Protein AF-A0A183AXL5-F1 (afdb_monomer)

Mean predicted aligned error: 9.98 Å

Nearest PDB structures (foldseek):
  7g80-assembly1_B  TM=8.213E-01  e=3.472E-02  Homo sapiens
  4d0n-assembly1_B  TM=7.896E-01  e=5.463E-02  Homo sapiens
  7g8n-assembly1_B  TM=7.984E-01  e=7.028E-02  Homo sapiens

Structure (mmCIF, N/CA/C/O backbone):
data_AF-A0A183AXL5-F1
#
_entry.id   AF-A0A183AXL5-F1
#
loop_
_atom_site.group_PDB
_atom_site.id
_atom_site.type_symbol
_atom_site.label_atom_id
_atom_site.label_alt_id
_atom_site.label_comp_id
_atom_site.label_asym_id
_atom_site.label_entity_id
_atom_site.label_seq_id
_atom_site.pdbx_PDB_ins_code
_atom_site.Cartn_x
_atom_site.Cartn_y
_atom_site.Cartn_z
_atom_site.occupancy
_atom_site.B_iso_or_equiv
_atom_site.auth_seq_id
_atom_site.auth_comp_id
_atom_site.auth_asym_id
_atom_site.auth_atom_id
_atom_site.pdbx_PDB_model_num
ATOM 1 N N . MET A 1 1 ? 23.962 -14.834 64.815 1.00 41.72 1 MET A N 1
ATOM 2 C CA . MET A 1 1 ? 23.232 -13.550 64.960 1.00 41.72 1 MET A CA 1
ATOM 3 C C . MET A 1 1 ? 23.912 -12.564 64.023 1.00 41.72 1 MET A C 1
ATOM 5 O O . MET A 1 1 ? 24.617 -11.670 64.463 1.00 41.72 1 MET A O 1
ATOM 9 N N . ASP A 1 2 ? 24.037 -12.897 62.744 1.00 37.34 2 ASP A N 1
ATOM 10 C CA . ASP A 1 2 ? 23.008 -13.038 61.691 1.00 37.34 2 ASP A CA 1
ATOM 11 C C . ASP A 1 2 ? 22.477 -11.671 61.275 1.00 37.34 2 ASP A C 1
ATOM 13 O O . ASP A 1 2 ? 21.511 -11.148 61.822 1.00 37.34 2 ASP A O 1
ATOM 17 N N . SER A 1 3 ? 23.198 -11.098 60.313 1.00 38.19 3 SER A N 1
ATOM 18 C CA . SER A 1 3 ? 22.721 -10.037 59.430 1.00 38.19 3 SER A CA 1
ATOM 19 C C . SER A 1 3 ? 21.856 -10.679 58.340 1.00 38.19 3 SER A C 1
ATOM 21 O O . SER A 1 3 ? 22.237 -11.745 57.855 1.00 38.19 3 SER A O 1
ATOM 23 N N . PRO A 1 4 ? 20.722 -10.088 57.931 1.00 45.66 4 PRO A N 1
ATOM 24 C CA . PRO A 1 4 ? 19.926 -10.666 56.862 1.00 45.66 4 PRO A CA 1
ATOM 25 C C . PRO A 1 4 ? 20.553 -10.341 55.502 1.00 45.66 4 PRO A C 1
ATOM 27 O O . PRO A 1 4 ? 20.795 -9.181 55.166 1.00 45.66 4 PRO A O 1
ATOM 30 N N . GLU A 1 5 ? 20.802 -11.392 54.723 1.00 36.12 5 GLU A N 1
ATOM 31 C CA . GLU A 1 5 ? 21.092 -11.328 53.294 1.00 36.12 5 GLU A CA 1
ATOM 32 C C . GLU A 1 5 ? 19.872 -10.778 52.545 1.00 36.12 5 GLU A C 1
ATOM 34 O O . GLU A 1 5 ? 18.794 -11.375 52.554 1.00 36.12 5 GLU A O 1
ATOM 39 N N . ILE A 1 6 ? 20.041 -9.648 51.858 1.00 40.84 6 ILE A N 1
ATOM 40 C CA . ILE A 1 6 ? 19.090 -9.189 50.843 1.00 40.84 6 ILE A CA 1
ATOM 41 C C . ILE A 1 6 ? 19.424 -9.963 49.567 1.00 40.84 6 ILE A C 1
ATOM 43 O O . ILE A 1 6 ? 20.273 -9.559 48.773 1.00 40.84 6 ILE A O 1
ATOM 47 N N . THR A 1 7 ? 18.797 -11.125 49.406 1.00 36.38 7 THR A N 1
ATOM 48 C CA . THR A 1 7 ? 18.831 -11.884 48.157 1.00 36.38 7 THR A CA 1
ATOM 49 C C . THR A 1 7 ? 17.873 -11.242 47.161 1.00 36.38 7 THR A C 1
ATOM 51 O O . THR A 1 7 ? 16.701 -11.002 47.446 1.00 36.38 7 THR A O 1
ATOM 54 N N . GLY A 1 8 ? 18.422 -10.899 45.997 1.00 36.50 8 GLY A N 1
ATOM 55 C CA . GLY A 1 8 ? 17.718 -10.213 44.928 1.00 36.50 8 GLY A CA 1
ATOM 56 C C . GLY A 1 8 ? 16.500 -10.992 44.448 1.00 36.50 8 GLY A C 1
ATOM 57 O O . GLY A 1 8 ? 16.609 -12.099 43.927 1.00 36.50 8 GLY A O 1
ATOM 58 N N . THR A 1 9 ? 15.335 -10.365 44.548 1.00 36.78 9 THR A N 1
ATOM 59 C CA . THR A 1 9 ? 14.216 -10.671 43.666 1.00 36.78 9 THR A CA 1
ATOM 60 C C . THR A 1 9 ? 14.576 -10.131 42.292 1.00 36.78 9 THR A C 1
ATOM 62 O O . THR A 1 9 ? 14.496 -8.928 42.044 1.00 36.78 9 THR A O 1
ATOM 65 N N . GLY A 1 10 ? 15.036 -11.029 41.421 1.00 31.66 10 GLY A N 1
ATOM 66 C CA . GLY A 1 10 ? 15.121 -10.768 39.995 1.00 31.66 10 GLY A CA 1
ATOM 67 C C . GLY A 1 10 ? 13.759 -10.292 39.516 1.00 31.66 10 GLY A C 1
ATOM 68 O O . GLY A 1 10 ? 12.796 -11.058 39.500 1.00 31.66 10 GLY A O 1
ATOM 69 N N . ASN A 1 11 ? 13.679 -9.011 39.161 1.00 32.03 11 ASN A N 1
ATOM 70 C CA . ASN A 1 11 ? 12.615 -8.535 38.305 1.00 32.03 11 ASN A CA 1
ATOM 71 C C . ASN A 1 11 ? 12.714 -9.360 37.025 1.00 32.03 11 ASN A C 1
ATOM 73 O O . ASN A 1 11 ? 13.669 -9.231 36.259 1.00 32.03 11 ASN A O 1
ATOM 77 N N . ASN A 1 12 ? 11.733 -10.236 36.826 1.00 40.03 12 ASN A N 1
ATOM 78 C CA . ASN A 1 12 ? 11.367 -10.706 35.505 1.00 40.03 12 ASN A CA 1
ATOM 79 C C . ASN A 1 12 ? 10.920 -9.476 34.705 1.00 40.03 12 ASN A C 1
ATOM 81 O O . ASN A 1 12 ? 9.727 -9.231 34.546 1.00 40.03 12 ASN A O 1
ATOM 85 N N . ASP A 1 13 ? 11.882 -8.720 34.178 1.00 37.28 13 ASP A N 1
ATOM 86 C CA . ASP A 1 13 ? 11.702 -7.979 32.937 1.00 37.28 13 ASP A CA 1
ATOM 87 C C . ASP A 1 13 ? 11.574 -9.030 31.830 1.00 37.28 13 ASP A C 1
ATOM 89 O O . ASP A 1 13 ? 12.481 -9.283 31.034 1.00 37.28 13 ASP A O 1
ATOM 93 N N . GLN A 1 14 ? 10.423 -9.704 31.805 1.00 38.00 14 GLN A N 1
ATOM 94 C CA . GLN A 1 14 ? 9.933 -10.317 30.586 1.00 38.00 14 GLN A CA 1
ATOM 95 C C . GLN A 1 14 ? 9.681 -9.164 29.623 1.00 38.00 14 GLN A C 1
ATOM 97 O O . GLN A 1 14 ? 8.618 -8.552 29.617 1.00 38.00 14 GLN A O 1
ATOM 102 N N . SER A 1 15 ? 10.718 -8.834 28.857 1.00 39.09 15 SER A N 1
ATOM 103 C CA . SER A 1 15 ? 10.644 -7.997 27.671 1.00 39.09 15 SER A CA 1
ATOM 104 C C . SER A 1 15 ? 9.410 -8.413 26.863 1.00 39.09 15 SER A C 1
ATOM 106 O O . SER A 1 15 ? 9.406 -9.512 26.304 1.00 39.09 15 SER A O 1
ATOM 108 N N . PRO A 1 16 ? 8.368 -7.571 26.743 1.00 45.50 16 PRO A N 1
ATOM 109 C CA . PRO A 1 16 ? 7.209 -7.859 25.906 1.00 45.50 16 PRO A CA 1
ATOM 110 C C . PRO A 1 16 ? 7.542 -7.604 24.426 1.00 45.50 16 PRO A C 1
ATOM 112 O O . PRO A 1 16 ? 6.686 -7.219 23.633 1.00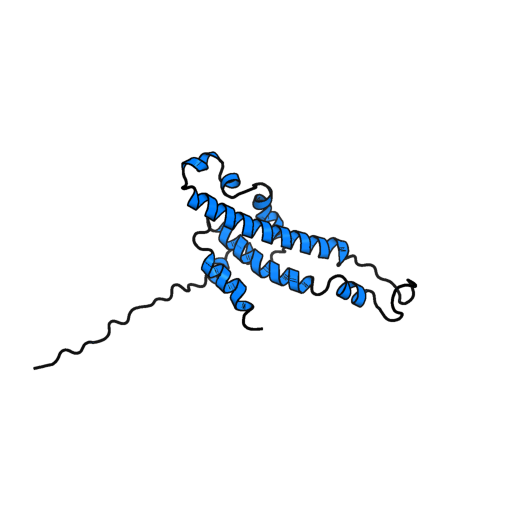 45.50 16 PRO A O 1
ATOM 115 N N . SER A 1 17 ? 8.802 -7.818 24.032 1.00 48.47 17 SER A N 1
ATOM 116 C CA . SER A 1 17 ? 9.247 -7.892 22.645 1.00 48.47 17 SER A CA 1
ATOM 117 C C . SER A 1 17 ? 8.945 -9.281 22.067 1.00 48.47 17 SER A C 1
ATOM 119 O O . SER A 1 17 ? 9.760 -9.854 21.340 1.00 48.47 17 SER A O 1
ATOM 121 N N . ASP A 1 18 ? 7.763 -9.823 22.359 1.00 54.91 18 ASP A N 1
ATOM 122 C CA . ASP A 1 18 ? 7.180 -10.855 21.514 1.00 54.91 18 ASP A CA 1
ATOM 123 C C . ASP A 1 18 ? 7.148 -10.293 20.102 1.00 54.91 18 ASP A C 1
ATOM 125 O O . ASP A 1 18 ? 6.507 -9.269 19.840 1.00 54.91 18 ASP A O 1
ATOM 129 N N . ASP A 1 19 ? 7.893 -10.925 19.206 1.00 75.56 19 ASP A N 1
ATOM 130 C CA . ASP A 1 19 ? 8.100 -10.436 17.861 1.00 75.56 19 ASP A CA 1
ATOM 131 C C . ASP A 1 19 ? 6.745 -10.281 17.150 1.00 75.56 19 ASP A C 1
ATOM 133 O O . ASP A 1 19 ? 6.128 -11.258 16.728 1.00 75.56 19 ASP A O 1
ATOM 137 N N . VAL A 1 20 ? 6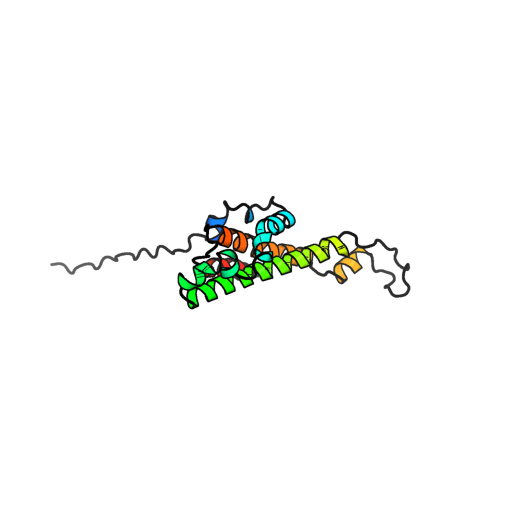.245 -9.038 17.076 1.00 81.56 20 VAL A N 1
ATOM 138 C CA . VAL A 1 20 ? 4.958 -8.706 16.443 1.00 81.56 20 VAL A CA 1
ATOM 139 C C . VAL A 1 20 ? 4.922 -9.238 15.015 1.00 81.56 20 VAL A C 1
ATOM 141 O O . VAL A 1 20 ? 3.896 -9.758 14.596 1.00 81.56 20 VAL A O 1
ATOM 144 N N . ILE A 1 21 ? 6.048 -9.204 14.299 1.00 80.50 21 ILE A N 1
ATOM 145 C CA . ILE A 1 21 ? 6.141 -9.729 12.936 1.00 80.50 21 ILE A CA 1
ATOM 146 C C . ILE A 1 21 ? 6.043 -11.257 12.935 1.00 80.50 21 ILE A C 1
ATOM 148 O O . ILE A 1 21 ? 5.345 -11.816 12.094 1.00 80.50 21 ILE A O 1
ATOM 152 N N . SER A 1 22 ? 6.652 -11.944 13.904 1.00 83.62 22 SER A N 1
ATOM 153 C CA . SER A 1 22 ? 6.523 -13.405 14.035 1.00 83.62 22 SER A CA 1
ATOM 154 C C . SER A 1 22 ? 5.086 -13.846 14.297 1.00 83.62 22 SER A C 1
ATOM 156 O O . SER A 1 22 ? 4.654 -14.866 13.767 1.00 83.62 22 SER A O 1
ATOM 158 N N . ARG A 1 23 ? 4.310 -13.059 15.050 1.00 85.75 23 ARG A N 1
ATOM 159 C CA . ARG A 1 23 ? 2.874 -13.317 15.265 1.00 85.75 23 ARG A CA 1
ATOM 160 C C . ARG A 1 23 ? 2.044 -13.144 13.992 1.00 85.75 23 ARG A C 1
ATOM 162 O O . ARG A 1 23 ? 1.003 -13.775 13.852 1.00 85.75 23 ARG A O 1
ATOM 169 N N . LEU A 1 24 ? 2.513 -12.320 13.057 1.00 87.88 24 LEU A N 1
ATOM 170 C CA . LEU A 1 24 ? 1.850 -12.065 11.779 1.00 87.88 24 LEU A CA 1
ATOM 171 C C . LEU A 1 24 ? 2.174 -13.116 10.710 1.00 87.88 24 LEU A C 1
ATOM 173 O O . LEU A 1 24 ? 1.471 -13.164 9.708 1.00 87.88 24 LEU A O 1
ATOM 177 N N . GLN A 1 25 ? 3.178 -13.980 10.912 1.00 86.19 25 GLN A N 1
ATOM 178 C CA . GLN A 1 25 ? 3.644 -14.968 9.919 1.00 86.19 25 GLN A CA 1
ATOM 179 C C . GLN A 1 25 ? 2.545 -15.915 9.407 1.00 86.19 25 GLN A C 1
ATOM 181 O O . GLN A 1 25 ? 2.661 -16.446 8.310 1.00 86.19 25 GLN A O 1
ATOM 186 N N . GLN A 1 26 ? 1.480 -16.129 10.184 1.00 86.50 26 GLN A N 1
ATOM 187 C CA . GLN A 1 26 ? 0.346 -16.970 9.782 1.00 86.50 26 GLN A CA 1
ATOM 188 C C . GLN A 1 26 ? -0.657 -16.247 8.866 1.00 86.50 26 GLN A C 1
ATOM 190 O O . GLN A 1 26 ? -1.515 -16.892 8.266 1.00 86.50 26 GLN A O 1
ATOM 195 N N . SER A 1 27 ? -0.575 -14.918 8.756 1.00 91.19 27 SER A N 1
ATOM 196 C CA . SER A 1 27 ? -1.432 -14.133 7.869 1.00 91.19 27 SER A CA 1
ATOM 197 C C . SER A 1 27 ? -1.064 -14.384 6.412 1.00 91.19 27 SER A C 1
ATOM 199 O O . SER A 1 27 ? 0.113 -14.388 6.048 1.00 91.19 27 SER A O 1
ATOM 201 N N . THR A 1 28 ? -2.069 -14.487 5.539 1.00 91.19 28 THR A N 1
ATOM 202 C CA . THR A 1 28 ? -1.815 -14.603 4.098 1.00 91.19 28 THR A CA 1
ATOM 203 C C . THR A 1 28 ? -1.095 -13.377 3.524 1.00 91.19 28 THR A C 1
ATOM 205 O O . THR A 1 28 ? -0.392 -13.508 2.528 1.00 91.19 28 THR A O 1
ATOM 208 N N . TYR A 1 29 ? -1.201 -12.198 4.153 1.00 92.44 29 TYR A N 1
ATOM 209 C CA . TYR A 1 29 ? -0.436 -11.020 3.726 1.00 92.44 29 TYR A CA 1
ATOM 210 C C . TYR A 1 29 ? 1.074 -11.182 3.934 1.00 92.44 29 TYR A C 1
ATOM 212 O O . TYR A 1 29 ? 1.857 -10.542 3.234 1.00 92.44 29 TYR A O 1
ATOM 220 N N . MET A 1 30 ? 1.501 -12.050 4.851 1.00 92.75 30 MET A N 1
ATOM 221 C CA . MET A 1 30 ? 2.917 -12.303 5.121 1.00 92.75 30 MET A CA 1
ATOM 222 C C . MET A 1 30 ? 3.514 -13.415 4.249 1.00 92.75 30 MET A C 1
ATOM 224 O O . MET A 1 30 ? 4.731 -13.581 4.260 1.00 92.75 30 MET A O 1
ATOM 228 N N . ASP A 1 31 ? 2.706 -14.143 3.469 1.00 91.50 31 ASP A N 1
ATOM 229 C CA . ASP A 1 31 ? 3.201 -15.202 2.582 1.00 91.50 31 ASP A CA 1
ATOM 230 C C . ASP A 1 31 ? 3.894 -14.599 1.342 1.00 91.50 31 ASP A C 1
ATOM 232 O O . ASP A 1 31 ? 3.221 -13.978 0.507 1.00 91.50 31 ASP A O 1
ATOM 236 N N . PRO A 1 32 ? 5.220 -14.777 1.176 1.00 88.25 32 PRO A N 1
ATOM 237 C CA . PRO A 1 32 ? 5.963 -14.214 0.050 1.00 88.25 32 PRO A CA 1
ATOM 238 C C . PRO A 1 32 ? 5.564 -14.820 -1.302 1.00 88.25 32 PRO A C 1
ATOM 240 O O . PRO A 1 32 ? 5.863 -14.235 -2.339 1.00 88.25 32 PRO A O 1
ATOM 243 N N . ASN A 1 33 ? 4.882 -15.969 -1.317 1.00 91.50 33 ASN A N 1
ATOM 244 C CA . ASN A 1 33 ? 4.406 -16.597 -2.549 1.00 91.50 33 ASN A CA 1
ATOM 245 C C . ASN A 1 33 ? 3.114 -15.964 -3.071 1.00 91.50 33 ASN A C 1
ATOM 247 O O . ASN A 1 33 ? 2.734 -16.211 -4.216 1.00 91.50 33 ASN A O 1
ATOM 251 N N . VAL A 1 34 ? 2.426 -15.161 -2.254 1.00 92.12 34 VAL A N 1
ATOM 252 C CA . VAL A 1 34 ? 1.225 -14.445 -2.682 1.00 92.12 34 VAL A CA 1
ATOM 253 C C . VAL A 1 34 ? 1.649 -13.203 -3.466 1.00 92.12 34 VAL A C 1
ATOM 255 O O . VAL A 1 34 ? 2.303 -12.327 -2.892 1.00 92.12 34 VAL A O 1
ATOM 258 N N . PRO A 1 35 ? 1.274 -13.088 -4.755 1.00 91.69 35 PRO A N 1
ATOM 259 C CA . PRO A 1 35 ? 1.629 -11.935 -5.571 1.00 91.69 35 PRO A CA 1
ATOM 260 C C . PRO A 1 35 ? 1.031 -10.640 -5.025 1.00 91.69 35 PRO A C 1
ATOM 262 O O . PRO A 1 35 ? -0.119 -10.617 -4.581 1.00 91.69 35 PRO A O 1
ATOM 265 N N . LEU A 1 36 ? 1.770 -9.539 -5.157 1.00 91.44 36 LEU A N 1
ATOM 266 C CA . LEU A 1 36 ? 1.363 -8.226 -4.656 1.00 91.44 36 LEU A CA 1
ATOM 267 C C . LEU A 1 36 ? -0.003 -7.772 -5.192 1.00 91.44 36 LEU A C 1
ATOM 269 O O . LEU A 1 36 ? -0.839 -7.306 -4.424 1.00 91.44 36 LEU A O 1
ATOM 273 N N . ALA A 1 37 ? -0.291 -8.021 -6.473 1.00 90.81 37 ALA A N 1
ATOM 274 C CA . ALA A 1 37 ? -1.600 -7.742 -7.068 1.00 90.81 37 ALA A CA 1
ATOM 275 C C . ALA A 1 37 ? -2.760 -8.467 -6.352 1.00 90.81 37 ALA A C 1
ATOM 277 O O . ALA A 1 37 ? -3.842 -7.905 -6.187 1.00 90.81 37 ALA A O 1
ATOM 278 N N . GLN A 1 38 ? -2.542 -9.698 -5.871 1.00 93.62 38 GLN A N 1
ATOM 279 C CA . GLN A 1 38 ? -3.557 -10.423 -5.100 1.00 93.62 38 GLN A CA 1
ATOM 280 C C . GLN A 1 38 ? -3.742 -9.827 -3.699 1.00 93.62 38 GLN A C 1
ATOM 282 O O . GLN A 1 38 ? -4.859 -9.823 -3.184 1.00 93.62 38 GLN A O 1
ATOM 287 N N . LEU A 1 39 ? -2.679 -9.298 -3.083 1.00 92.69 39 LEU A N 1
ATOM 288 C CA . LEU A 1 39 ? -2.770 -8.597 -1.796 1.00 92.69 39 LEU A CA 1
ATOM 289 C C . LEU A 1 39 ? -3.552 -7.289 -1.918 1.00 92.69 39 LEU A C 1
ATOM 291 O O . LEU A 1 39 ? -4.383 -6.982 -1.060 1.00 92.69 39 LEU A O 1
ATOM 295 N N . LEU A 1 40 ? -3.321 -6.540 -2.998 1.00 94.19 40 LEU A N 1
ATOM 296 C CA . LEU A 1 40 ? -4.069 -5.320 -3.290 1.00 94.19 40 LEU A CA 1
ATOM 297 C C . LEU A 1 40 ? -5.558 -5.622 -3.475 1.00 94.19 40 LEU A C 1
ATOM 299 O O . LEU A 1 40 ? -6.375 -4.989 -2.811 1.00 94.19 40 LEU A O 1
ATOM 303 N N . ALA A 1 41 ? -5.897 -6.652 -4.256 1.00 93.94 41 ALA A N 1
ATOM 304 C CA . ALA A 1 41 ? -7.284 -7.074 -4.461 1.00 93.94 41 ALA A CA 1
ATOM 305 C C . ALA A 1 41 ? -7.985 -7.483 -3.149 1.00 93.94 41 ALA A C 1
ATOM 307 O O . ALA A 1 41 ? -9.140 -7.138 -2.904 1.00 93.94 41 ALA A O 1
ATOM 308 N N . ARG A 1 42 ? -7.288 -8.196 -2.254 1.00 93.56 42 ARG A N 1
ATOM 309 C CA . ARG A 1 42 ? -7.833 -8.577 -0.935 1.00 93.56 42 ARG A CA 1
ATOM 310 C C . ARG A 1 42 ? -8.101 -7.376 -0.031 1.00 93.56 42 ARG A C 1
ATOM 312 O O . ARG A 1 42 ? -9.022 -7.407 0.780 1.00 93.56 42 ARG A O 1
ATOM 319 N N . SER A 1 43 ? -7.332 -6.309 -0.207 1.00 94.19 43 SER A N 1
ATOM 320 C CA . SER A 1 43 ? -7.438 -5.076 0.569 1.00 94.19 43 SER A CA 1
ATOM 321 C C . SER A 1 43 ? -8.294 -3.991 -0.103 1.00 94.19 43 SER A C 1
ATOM 323 O O . SER A 1 4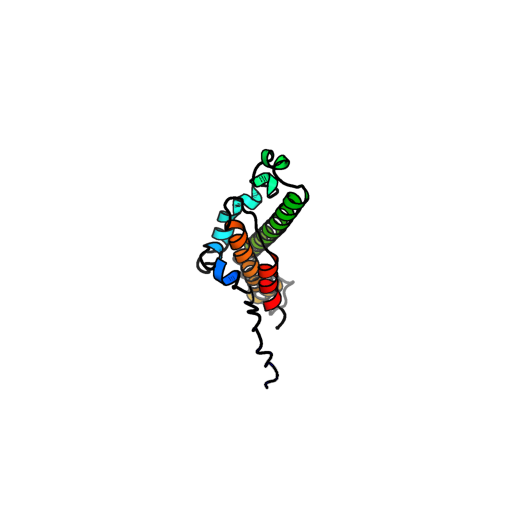3 ? -8.311 -2.851 0.356 1.00 94.19 43 SER A O 1
ATOM 325 N N . ASP A 1 44 ? -9.068 -4.327 -1.145 1.00 93.50 44 ASP A N 1
ATOM 326 C CA . ASP A 1 44 ? -9.963 -3.402 -1.868 1.00 93.50 44 ASP A CA 1
ATOM 327 C C . ASP A 1 44 ? -11.003 -2.714 -0.978 1.00 93.50 44 ASP A C 1
ATOM 329 O O . ASP A 1 44 ? -11.514 -1.644 -1.315 1.00 93.50 44 ASP A O 1
ATOM 333 N N . TYR A 1 45 ? -11.343 -3.303 0.170 1.00 92.00 45 TYR A N 1
ATOM 334 C CA . TYR A 1 45 ? -12.238 -2.657 1.126 1.00 92.00 45 TYR A CA 1
ATOM 335 C C . TYR A 1 45 ? -11.673 -1.303 1.598 1.00 92.00 45 TYR A C 1
ATOM 337 O O . TYR A 1 45 ? -12.444 -0.367 1.781 1.00 92.00 45 TYR A O 1
ATOM 345 N N . LEU A 1 46 ? -10.348 -1.138 1.686 1.00 93.50 46 LEU A N 1
ATOM 346 C CA . LEU A 1 46 ? -9.723 0.145 2.031 1.00 93.50 46 LEU A CA 1
ATOM 347 C C . LEU A 1 46 ? -10.047 1.245 1.010 1.00 93.50 46 LEU A C 1
ATOM 349 O O . LEU A 1 46 ? -10.131 2.408 1.382 1.00 93.50 46 LEU A O 1
ATOM 353 N N . GLN A 1 47 ? -10.261 0.895 -0.263 1.00 90.50 47 GLN A N 1
ATOM 354 C CA . GLN A 1 47 ? -10.679 1.848 -1.300 1.00 90.50 47 GLN A CA 1
ATOM 355 C C . GLN A 1 47 ? -12.186 2.114 -1.288 1.00 90.50 47 GLN A C 1
ATOM 357 O O . GLN A 1 47 ? -12.628 3.196 -1.670 1.00 90.50 47 GLN A O 1
ATOM 362 N N . LYS A 1 48 ? -12.989 1.134 -0.864 1.00 92.00 48 LYS A N 1
ATOM 363 C CA . LYS A 1 48 ? -14.454 1.256 -0.815 1.00 92.00 48 LYS A CA 1
ATOM 364 C C . LYS A 1 48 ? -14.928 2.153 0.322 1.00 92.00 48 LYS A C 1
ATOM 366 O O . LYS A 1 48 ? -15.982 2.774 0.196 1.00 92.00 48 LYS A O 1
ATOM 371 N N . TYR A 1 49 ? -14.171 2.214 1.415 1.00 92.25 49 TYR A N 1
ATOM 372 C CA . TYR A 1 49 ? -14.546 2.969 2.603 1.00 92.25 49 TYR A CA 1
ATOM 373 C C . TYR A 1 49 ? -13.528 4.078 2.887 1.00 92.25 49 TYR A C 1
ATOM 375 O O . TYR A 1 49 ? -12.345 3.792 3.060 1.00 92.25 49 TYR A O 1
ATOM 383 N N . PRO A 1 50 ? -13.972 5.344 2.986 1.00 88.62 50 PRO A N 1
ATOM 384 C CA . PRO A 1 50 ? -13.069 6.488 3.115 1.00 88.62 50 PRO A CA 1
ATOM 385 C C . PRO A 1 50 ? -12.388 6.585 4.488 1.00 88.62 50 PRO A C 1
ATOM 387 O O . PRO A 1 50 ? -11.501 7.413 4.665 1.00 88.62 50 PRO A O 1
ATOM 390 N N . SER A 1 51 ? -12.828 5.802 5.476 1.00 93.81 51 SER A N 1
ATOM 391 C CA . SER A 1 51 ? -12.262 5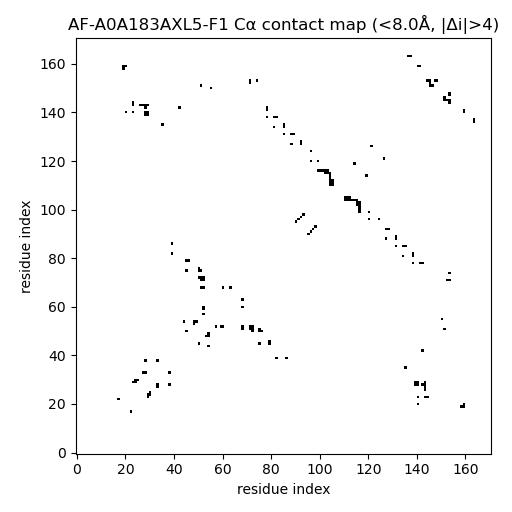.781 6.825 1.00 93.81 51 SER A CA 1
ATOM 392 C C . SER A 1 51 ? -12.649 4.491 7.558 1.00 93.81 51 SER A C 1
ATOM 394 O O . SER A 1 51 ? -13.574 3.789 7.131 1.00 93.81 51 SER A O 1
ATOM 396 N N . TRP A 1 52 ? -12.004 4.214 8.695 1.00 94.19 52 TRP A N 1
ATOM 397 C CA . TRP A 1 52 ? -12.344 3.081 9.560 1.00 94.19 52 TRP A CA 1
ATOM 398 C C . TRP A 1 52 ? -13.782 3.181 10.076 1.00 94.19 52 TRP A C 1
ATOM 400 O O . TRP A 1 52 ? -14.537 2.211 10.019 1.00 94.19 52 TRP A O 1
ATOM 410 N N . LEU A 1 53 ? -14.217 4.369 10.508 1.00 92.06 53 LEU A N 1
ATOM 411 C CA . LEU A 1 53 ? -15.614 4.573 10.907 1.00 92.06 53 LEU A CA 1
ATOM 412 C C . LEU A 1 53 ? -16.585 4.341 9.738 1.00 92.06 53 LEU A C 1
ATOM 414 O O . LEU A 1 53 ? -17.666 3.788 9.940 1.00 92.06 53 LEU A O 1
ATOM 418 N N . GLY A 1 54 ? -16.207 4.754 8.525 1.00 90.62 54 GLY A N 1
ATOM 419 C CA . GLY A 1 54 ? -16.980 4.485 7.313 1.00 90.62 54 GLY A CA 1
ATOM 420 C C . GLY A 1 54 ? -17.127 2.989 7.033 1.00 90.62 54 GLY A C 1
ATOM 421 O O . GLY A 1 54 ? -18.205 2.552 6.637 1.00 90.62 54 GLY A O 1
ATOM 422 N N . PHE A 1 55 ? -16.074 2.214 7.291 1.00 91.12 55 PHE A N 1
ATOM 423 C CA . PHE A 1 55 ? -16.065 0.758 7.167 1.00 91.12 55 PHE A CA 1
ATOM 424 C C . PHE A 1 55 ? -16.920 0.068 8.231 1.00 91.12 55 PHE A C 1
ATOM 426 O O . PHE A 1 55 ? -17.761 -0.764 7.901 1.00 91.12 55 PHE A O 1
ATOM 433 N N . CYS A 1 56 ? -16.749 0.431 9.505 1.00 87.81 56 CYS A N 1
ATOM 434 C CA . CYS A 1 56 ? -17.522 -0.167 10.592 1.00 87.81 56 CYS A CA 1
ATOM 435 C C . CYS A 1 56 ? -19.000 0.228 10.560 1.00 87.81 56 CYS A C 1
ATOM 437 O O . CYS A 1 56 ? -19.809 -0.460 11.170 1.00 87.81 56 CYS A O 1
ATOM 439 N N . GLY A 1 57 ? -19.342 1.338 9.908 1.00 86.50 57 GLY A N 1
ATOM 440 C CA . GLY A 1 57 ? -20.698 1.858 9.808 1.00 86.50 57 GLY A CA 1
ATOM 441 C C . GLY A 1 57 ? -20.935 3.071 10.724 1.00 86.50 57 GLY A C 1
ATOM 442 O O . GLY A 1 57 ? -20.528 3.081 11.897 1.00 86.50 57 GLY A O 1
ATOM 443 N N . PRO A 1 58 ? -21.601 4.129 10.219 1.00 78.81 58 PRO A N 1
ATOM 444 C CA . PRO A 1 58 ? -21.780 5.400 10.926 1.00 78.81 58 PRO A CA 1
ATOM 445 C C . PRO A 1 58 ? -22.590 5.282 12.227 1.00 78.81 58 PRO A C 1
ATOM 447 O O . PRO A 1 58 ? -22.466 6.128 13.117 1.00 78.81 58 PRO A O 1
ATOM 450 N N . GLU A 1 59 ? -23.388 4.230 12.390 1.00 83.81 59 GLU A N 1
ATOM 451 C CA . GLU A 1 59 ? -24.113 3.893 13.616 1.00 83.81 59 GLU A CA 1
ATOM 452 C C . GLU A 1 59 ? -23.186 3.654 14.817 1.00 83.81 59 GLU A C 1
ATOM 454 O O . GLU A 1 59 ? -23.586 3.859 15.966 1.00 83.81 59 GLU A O 1
ATOM 459 N N . ASN A 1 60 ? -21.922 3.299 14.573 1.00 79.69 60 ASN A N 1
ATOM 460 C CA . ASN A 1 60 ? -20.925 3.099 15.618 1.00 79.69 60 ASN A CA 1
ATOM 461 C C . ASN A 1 60 ? -20.315 4.408 16.138 1.00 79.69 60 ASN A C 1
ATOM 463 O O . ASN A 1 60 ? -19.667 4.407 17.184 1.00 79.69 60 ASN A O 1
ATOM 467 N N . LYS A 1 61 ? -20.603 5.554 15.503 1.00 83.69 61 LYS A N 1
ATOM 468 C CA . LYS A 1 61 ? -20.107 6.875 15.929 1.00 83.69 61 LYS A CA 1
ATOM 469 C C . LYS A 1 61 ? -20.496 7.230 17.367 1.00 83.69 61 LYS A C 1
ATOM 471 O O . LYS A 1 61 ? -19.765 7.945 18.039 1.00 83.69 61 LYS A O 1
ATOM 476 N N . LYS A 1 62 ? -21.645 6.741 17.845 1.00 86.50 62 LYS A N 1
ATOM 477 C CA . LYS A 1 62 ? -22.113 6.959 19.227 1.00 86.50 62 LYS A CA 1
ATOM 478 C C . LYS A 1 62 ? -21.537 5.956 20.231 1.00 86.50 62 LYS A C 1
ATOM 480 O O . LYS A 1 62 ? -21.674 6.173 21.429 1.00 86.50 62 LYS A O 1
ATOM 485 N N . LYS A 1 63 ? -20.941 4.857 19.755 1.00 88.56 63 LYS A N 1
ATOM 486 C CA . LYS A 1 63 ? -20.406 3.778 20.598 1.00 88.56 63 LYS A CA 1
ATOM 487 C C . LYS A 1 63 ? -18.958 4.024 21.015 1.00 88.56 63 LYS A C 1
ATOM 489 O O . LYS A 1 63 ? -18.533 3.510 22.043 1.00 88.56 63 LYS A O 1
ATOM 494 N N . PHE A 1 64 ? -18.215 4.804 20.234 1.00 88.69 64 PHE A N 1
ATOM 495 C CA . PHE A 1 64 ? -16.792 5.036 20.450 1.00 88.69 64 PHE A CA 1
ATOM 496 C C . PHE A 1 64 ? -16.492 6.484 20.828 1.00 88.69 64 PHE A C 1
ATOM 498 O O . PHE A 1 64 ? -17.147 7.420 20.370 1.00 88.69 64 PHE A O 1
ATOM 505 N N . ALA A 1 65 ? -15.461 6.670 21.652 1.00 93.00 65 ALA A N 1
ATOM 506 C CA . ALA A 1 65 ? -14.950 7.996 21.967 1.00 93.00 65 ALA A CA 1
ATOM 507 C C . ALA A 1 65 ? -14.350 8.660 20.707 1.00 93.00 65 ALA A C 1
ATOM 509 O O . ALA A 1 65 ? -13.708 7.969 19.910 1.00 93.00 65 ALA A O 1
ATOM 510 N N . PRO A 1 66 ? -14.466 9.992 20.536 1.00 92.81 66 PRO A N 1
ATOM 511 C CA . PRO A 1 66 ? -13.903 10.692 19.378 1.00 92.81 66 PRO A CA 1
ATOM 512 C C . PRO A 1 66 ? -12.399 10.461 19.177 1.00 92.81 66 PRO A C 1
ATOM 514 O O . PRO A 1 66 ? -11.947 10.311 18.048 1.00 92.81 66 PRO A O 1
ATOM 517 N N . THR A 1 67 ? -11.628 10.377 20.264 1.00 94.69 67 THR A N 1
ATOM 518 C CA . THR A 1 67 ? -10.182 10.099 20.224 1.00 94.69 67 THR A CA 1
ATOM 519 C C . THR A 1 67 ? -9.868 8.696 19.711 1.00 94.69 67 THR A C 1
ATOM 521 O O . THR A 1 67 ? -8.899 8.511 18.980 1.00 94.69 67 THR A O 1
ATOM 524 N N . PHE A 1 68 ? -10.702 7.711 20.053 1.00 92.94 68 PHE A N 1
ATOM 525 C CA . PHE A 1 68 ? -10.577 6.345 19.553 1.00 92.94 68 PHE A CA 1
ATOM 526 C C . PHE A 1 68 ? -10.882 6.276 18.054 1.00 92.94 68 PHE A C 1
ATOM 528 O O . PHE A 1 68 ? -10.138 5.649 17.308 1.00 92.94 68 PHE A O 1
ATOM 535 N N . ILE A 1 69 ? -11.938 6.960 17.605 1.00 93.00 69 ILE A N 1
ATOM 536 C CA . ILE A 1 69 ? -12.285 7.055 16.180 1.00 93.00 69 ILE A CA 1
ATOM 537 C C . ILE A 1 69 ? -11.131 7.695 15.403 1.00 93.00 69 ILE A C 1
ATOM 539 O O . ILE A 1 69 ? -10.627 7.084 14.469 1.00 93.00 69 ILE A O 1
ATOM 543 N N . ALA A 1 70 ? -10.660 8.866 15.844 1.00 94.19 70 ALA A N 1
ATOM 544 C CA . ALA A 1 70 ? -9.577 9.585 15.180 1.00 94.19 70 ALA A CA 1
ATOM 545 C C . ALA A 1 70 ? -8.299 8.739 15.068 1.00 94.19 70 ALA A C 1
ATOM 547 O O . ALA A 1 70 ? -7.705 8.670 13.999 1.00 94.19 70 ALA A O 1
ATOM 548 N N . ARG A 1 71 ? -7.911 8.030 16.140 1.00 95.06 71 ARG A N 1
ATOM 549 C CA . ARG A 1 71 ? -6.759 7.114 16.115 1.00 95.06 71 ARG A CA 1
ATOM 550 C C . ARG A 1 71 ? -6.906 6.040 15.035 1.00 95.06 71 ARG A C 1
ATOM 552 O O . ARG A 1 71 ? -5.951 5.789 14.307 1.00 95.06 71 ARG A O 1
ATOM 559 N N . ASN A 1 72 ? -8.059 5.378 14.963 1.00 93.81 72 ASN A N 1
ATOM 560 C CA . ASN A 1 72 ? -8.267 4.301 13.994 1.00 93.81 72 ASN A CA 1
ATOM 561 C C . ASN A 1 72 ? -8.395 4.834 12.563 1.00 93.81 72 ASN A C 1
ATOM 563 O O . ASN A 1 72 ? -7.849 4.217 11.658 1.00 93.81 72 ASN A O 1
ATOM 567 N N . ASP A 1 73 ? -9.019 5.997 12.360 1.00 94.62 73 ASP A N 1
ATOM 568 C CA . ASP A 1 73 ? -9.056 6.654 11.050 1.00 94.62 73 ASP A CA 1
ATOM 569 C C . ASP A 1 73 ? -7.643 7.056 10.577 1.00 94.62 73 ASP A C 1
ATOM 571 O O . ASP A 1 73 ? -7.324 6.871 9.409 1.00 94.62 73 ASP A O 1
ATOM 575 N N . THR A 1 74 ? -6.749 7.513 11.463 1.00 95.56 74 THR A N 1
ATOM 576 C CA . THR A 1 74 ? -5.344 7.787 11.097 1.00 95.56 74 THR A CA 1
ATOM 577 C C . THR A 1 74 ? -4.574 6.515 10.736 1.00 95.56 74 THR A C 1
ATOM 579 O O . THR A 1 74 ? -3.788 6.513 9.791 1.00 95.56 74 THR A O 1
ATOM 582 N N . ILE A 1 75 ? -4.785 5.416 11.468 1.00 94.94 75 ILE A N 1
ATOM 583 C CA . ILE A 1 75 ? -4.182 4.120 11.113 1.00 94.94 75 ILE A CA 1
ATOM 584 C C . ILE A 1 75 ? -4.725 3.643 9.762 1.00 94.94 75 ILE A C 1
ATOM 586 O O . ILE A 1 75 ? -3.955 3.182 8.924 1.00 94.94 75 ILE A O 1
ATOM 590 N N . TRP A 1 76 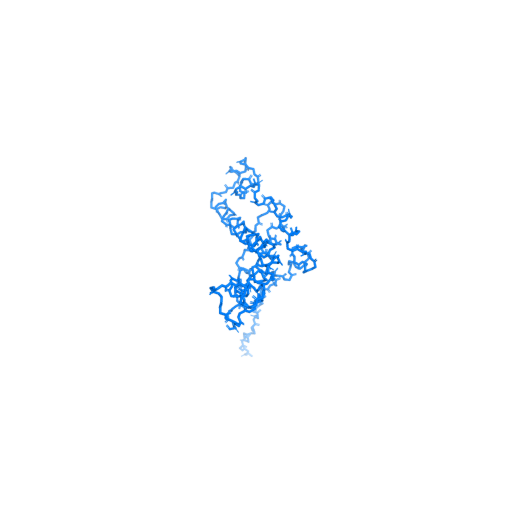? -6.026 3.800 9.525 1.00 95.12 76 TRP A N 1
ATOM 591 C CA . TRP A 1 76 ? -6.654 3.498 8.244 1.00 95.12 76 TRP A CA 1
ATOM 592 C C . TRP A 1 76 ? -6.023 4.298 7.107 1.00 95.12 76 TRP A C 1
ATOM 594 O O . TRP A 1 76 ? -5.646 3.718 6.095 1.00 95.12 76 TRP A O 1
ATOM 604 N N . GLU A 1 77 ? -5.854 5.610 7.287 1.00 96.12 77 GLU A N 1
ATOM 605 C CA . GLU A 1 77 ? -5.231 6.503 6.308 1.00 96.12 77 GLU A CA 1
ATOM 606 C C . GLU A 1 77 ? -3.787 6.096 5.991 1.00 96.12 77 GLU A C 1
ATOM 608 O O . GLU A 1 77 ? -3.405 6.068 4.821 1.00 96.12 77 GLU A O 1
ATOM 613 N N . LEU A 1 78 ? -2.997 5.713 6.998 1.00 96.00 78 LEU A N 1
ATOM 614 C CA . LEU A 1 78 ? -1.641 5.199 6.790 1.00 96.00 78 LEU A CA 1
ATOM 615 C C . LEU A 1 78 ? -1.639 3.963 5.880 1.00 96.00 78 LEU A C 1
ATOM 617 O O . LEU A 1 78 ? -0.880 3.895 4.919 1.00 96.00 78 LEU A O 1
ATOM 621 N N . ILE A 1 79 ? -2.496 2.984 6.166 1.00 95.25 79 ILE A N 1
ATOM 622 C CA . ILE A 1 79 ? -2.532 1.727 5.407 1.00 95.25 79 ILE A CA 1
ATOM 623 C C . ILE A 1 79 ? -3.111 1.964 4.011 1.00 95.25 79 ILE A C 1
ATOM 625 O O . ILE A 1 79 ? -2.605 1.430 3.025 1.00 95.25 79 ILE A O 1
ATOM 629 N N . PHE A 1 80 ? -4.152 2.789 3.916 1.00 95.88 80 PHE A N 1
ATOM 630 C CA . PHE A 1 80 ? -4.768 3.191 2.658 1.00 95.88 80 PHE A CA 1
ATOM 631 C C . PHE A 1 80 ? -3.768 3.903 1.741 1.00 95.88 80 PHE A C 1
ATOM 633 O O . PHE A 1 80 ? -3.665 3.557 0.563 1.00 95.88 80 PHE A O 1
ATOM 640 N N . SER A 1 81 ? -3.016 4.868 2.273 1.00 96.88 81 SER A N 1
ATOM 641 C CA . SER A 1 81 ? -2.030 5.629 1.502 1.00 96.88 81 SER A CA 1
ATOM 642 C C . SER A 1 81 ? -0.852 4.761 1.062 1.00 96.88 81 SER A C 1
ATOM 644 O O . SER A 1 81 ? -0.490 4.811 -0.111 1.00 96.88 81 SER A O 1
ATOM 646 N N . GLU A 1 82 ? -0.323 3.899 1.935 1.00 96.88 82 GLU A N 1
ATOM 647 C CA . GLU A 1 82 ? 0.740 2.951 1.575 1.00 96.88 82 GLU A CA 1
ATOM 648 C C . GLU A 1 82 ? 0.272 1.965 0.494 1.00 96.88 82 GLU A C 1
ATOM 650 O O . GLU A 1 82 ? 0.962 1.748 -0.504 1.00 96.88 82 GLU A O 1
ATOM 655 N N . ARG A 1 83 ? -0.946 1.421 0.629 1.00 96.19 83 ARG A N 1
ATOM 656 C CA . ARG A 1 83 ? -1.560 0.564 -0.395 1.00 96.19 83 ARG A CA 1
ATOM 657 C C . ARG A 1 83 ? -1.672 1.297 -1.732 1.00 96.19 83 ARG A C 1
ATOM 659 O O . ARG A 1 83 ? -1.323 0.733 -2.764 1.00 96.19 83 ARG A O 1
ATOM 666 N N . GLY A 1 84 ? -2.177 2.531 -1.721 1.00 96.62 84 GLY A N 1
ATOM 667 C CA . GLY A 1 84 ? -2.328 3.351 -2.924 1.00 96.62 84 GLY A CA 1
ATOM 668 C C . GLY A 1 84 ? -0.991 3.698 -3.579 1.00 96.62 84 GLY A C 1
ATOM 669 O O . GLY A 1 84 ? -0.892 3.717 -4.804 1.00 96.62 84 GLY A O 1
ATOM 670 N N . TYR A 1 85 ? 0.053 3.916 -2.780 1.00 97.31 85 TYR A N 1
ATOM 671 C CA . TYR A 1 85 ? 1.399 4.155 -3.286 1.00 97.31 85 TYR A CA 1
ATOM 672 C C . TYR A 1 85 ? 1.976 2.915 -3.977 1.00 97.31 85 TYR A C 1
ATOM 674 O O . TYR A 1 85 ? 2.462 3.013 -5.101 1.00 97.31 85 TYR A O 1
ATOM 682 N N . VAL A 1 86 ? 1.847 1.737 -3.361 1.00 97.31 86 VAL A N 1
ATOM 683 C CA . VAL A 1 86 ? 2.268 0.461 -3.959 1.00 97.31 86 VAL A CA 1
ATOM 684 C C . VAL A 1 86 ? 1.517 0.156 -5.257 1.00 97.31 86 VAL A C 1
ATOM 686 O O . VAL A 1 86 ? 2.137 -0.251 -6.237 1.00 97.31 86 VAL A O 1
ATOM 689 N N . ASP A 1 87 ? 0.203 0.383 -5.287 1.00 96.44 87 ASP A N 1
ATOM 690 C CA . ASP A 1 87 ? -0.630 0.221 -6.486 1.00 96.44 87 ASP A CA 1
ATOM 691 C C . ASP A 1 87 ? -0.148 1.130 -7.632 1.00 96.44 87 ASP A C 1
ATOM 693 O O . ASP A 1 87 ? 0.018 0.699 -8.773 1.00 96.44 87 ASP A O 1
ATOM 697 N N . MET A 1 88 ? 0.204 2.381 -7.315 1.00 96.88 88 MET A N 1
ATOM 698 C CA . MET A 1 88 ? 0.799 3.308 -8.279 1.00 96.88 88 MET A CA 1
ATOM 699 C C . MET A 1 88 ? 2.163 2.822 -8.788 1.00 96.88 88 MET A C 1
ATOM 701 O O . MET A 1 88 ? 2.393 2.849 -9.998 1.00 96.88 88 MET A O 1
ATOM 705 N N . LEU A 1 89 ? 3.052 2.340 -7.912 1.00 97.44 89 LEU A N 1
ATOM 706 C CA . LEU A 1 89 ? 4.352 1.795 -8.325 1.00 97.44 89 LEU A CA 1
ATOM 707 C C . LEU A 1 89 ? 4.196 0.574 -9.239 1.00 97.44 89 LEU A C 1
ATOM 709 O O . LEU A 1 89 ? 4.918 0.463 -10.231 1.00 97.44 89 LEU A O 1
ATOM 713 N N . LEU A 1 90 ? 3.239 -0.311 -8.940 1.00 96.06 90 LEU A N 1
ATOM 714 C CA . LEU A 1 90 ? 2.895 -1.441 -9.803 1.00 96.06 90 LEU A CA 1
ATOM 715 C C . LEU A 1 90 ? 2.385 -0.977 -11.160 1.00 96.06 90 LEU A C 1
ATOM 717 O O . LEU A 1 90 ? 2.831 -1.486 -12.180 1.00 96.06 90 LEU A O 1
ATOM 721 N N . MET A 1 91 ? 1.517 0.032 -11.196 1.00 96.44 91 MET A N 1
ATOM 722 C CA . MET A 1 91 ? 1.050 0.612 -12.452 1.00 96.44 91 MET A CA 1
ATOM 723 C C . MET A 1 91 ? 2.219 1.166 -13.280 1.00 96.44 91 MET A C 1
ATOM 725 O O . MET A 1 91 ? 2.310 0.879 -14.473 1.00 96.44 91 MET A O 1
ATOM 729 N N . VAL A 1 92 ? 3.163 1.886 -12.660 1.00 96.94 92 VAL A N 1
ATOM 730 C CA . VAL A 1 92 ? 4.373 2.364 -13.354 1.00 96.94 92 VAL A CA 1
ATOM 731 C C . VAL A 1 92 ? 5.198 1.188 -13.892 1.00 96.94 92 VAL A C 1
ATOM 733 O O . VAL A 1 92 ? 5.601 1.186 -15.059 1.00 96.94 92 VAL A O 1
ATOM 736 N N . HIS A 1 93 ? 5.416 0.164 -13.068 1.00 95.75 93 HIS A N 1
ATOM 737 C CA . HIS A 1 93 ? 6.178 -1.024 -13.437 1.00 95.75 93 HIS A CA 1
ATOM 738 C C . HIS A 1 93 ? 5.525 -1.808 -14.588 1.00 95.75 93 HIS A C 1
ATOM 740 O O . HIS A 1 93 ? 6.192 -2.151 -15.563 1.00 95.75 93 HIS A O 1
ATOM 746 N N . ASP A 1 94 ? 4.227 -2.076 -14.510 1.00 95.38 94 ASP A N 1
ATOM 747 C CA . ASP A 1 94 ? 3.527 -2.972 -15.432 1.00 95.38 94 ASP A CA 1
ATOM 748 C C . ASP A 1 94 ? 3.145 -2.281 -16.744 1.00 95.38 94 ASP A C 1
ATOM 750 O O . ASP A 1 94 ? 3.140 -2.920 -17.794 1.00 95.38 94 ASP A O 1
ATOM 754 N N . VAL A 1 95 ? 2.852 -0.976 -16.712 1.00 95.81 95 VAL A N 1
ATOM 755 C CA . VAL A 1 95 ? 2.388 -0.225 -17.891 1.00 95.81 95 VAL A CA 1
ATOM 756 C C . VAL A 1 95 ? 3.530 0.471 -18.627 1.00 95.81 95 VAL A C 1
ATOM 758 O O . VAL A 1 95 ? 3.453 0.614 -19.846 1.00 95.81 95 VAL A O 1
ATOM 761 N N . TYR A 1 96 ? 4.594 0.888 -17.931 1.00 94.12 96 TYR A N 1
ATOM 762 C CA . TYR A 1 96 ? 5.680 1.662 -18.547 1.00 94.12 96 TYR A CA 1
ATOM 763 C C . TYR A 1 96 ? 7.017 0.921 -18.576 1.00 94.12 96 TYR A C 1
ATOM 765 O O . TYR A 1 96 ? 7.683 0.932 -19.610 1.00 94.12 96 TYR A O 1
ATOM 773 N N . MET A 1 97 ? 7.419 0.275 -17.477 1.00 93.75 97 MET A N 1
ATOM 774 C CA . MET A 1 97 ? 8.736 -0.374 -17.387 1.00 93.75 97 MET A CA 1
ATOM 775 C C . MET A 1 97 ? 8.762 -1.757 -18.057 1.00 93.75 97 MET A C 1
ATOM 777 O O . MET A 1 97 ? 9.696 -2.087 -18.781 1.00 93.75 97 MET A O 1
ATOM 781 N N . THR A 1 98 ? 7.738 -2.581 -17.837 1.00 92.88 98 THR A N 1
ATOM 782 C CA . THR A 1 98 ? 7.664 -3.949 -18.373 1.00 92.88 98 THR A CA 1
ATOM 783 C C . THR A 1 98 ? 7.528 -3.974 -19.900 1.00 92.88 98 THR A C 1
ATOM 785 O O . THR A 1 98 ? 8.303 -4.678 -20.549 1.00 92.88 98 THR A O 1
ATOM 788 N N . PRO A 1 99 ? 6.614 -3.202 -20.521 1.00 93.88 99 PRO A N 1
ATOM 789 C CA . PRO A 1 99 ? 6.505 -3.126 -21.975 1.00 93.88 99 PRO A CA 1
ATOM 790 C C . PRO A 1 99 ? 7.451 -2.075 -22.583 1.00 93.88 99 PRO A C 1
ATOM 792 O O . PRO A 1 99 ? 7.185 -1.590 -23.685 1.00 93.88 99 PRO A O 1
ATOM 795 N N . PHE A 1 100 ? 8.529 -1.686 -21.885 1.00 91.19 100 PHE A N 1
ATOM 796 C CA . PHE A 1 100 ? 9.424 -0.628 -22.349 1.00 91.19 100 PHE A CA 1
ATOM 797 C C . PHE A 1 100 ? 9.990 -0.958 -23.744 1.00 91.19 100 PHE A C 1
ATOM 799 O O . PHE A 1 100 ? 10.439 -2.087 -23.990 1.00 91.19 100 PHE A O 1
ATOM 806 N N . PRO A 1 101 ? 9.953 -0.007 -24.694 1.00 86.88 101 PRO A N 1
ATOM 807 C CA . PRO A 1 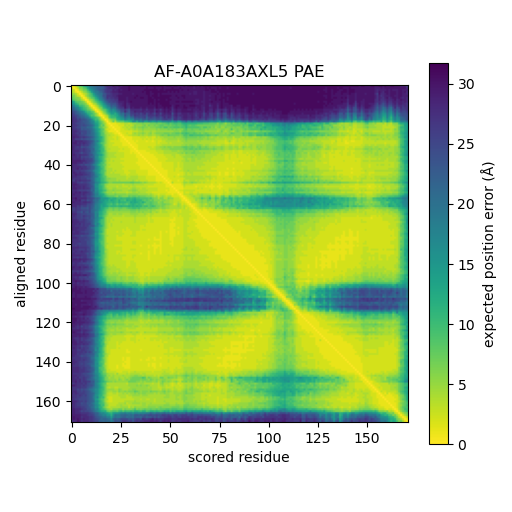101 ? 10.283 -0.295 -26.079 1.00 86.88 101 PRO A CA 1
ATOM 808 C C . PRO A 1 101 ? 11.762 -0.643 -26.245 1.00 86.88 101 PRO A C 1
ATOM 810 O O . PRO A 1 101 ? 12.651 0.001 -25.688 1.00 86.88 101 PRO A O 1
ATOM 813 N N . HIS A 1 102 ? 12.019 -1.635 -27.093 1.00 83.31 102 HIS A N 1
ATOM 814 C CA . HIS A 1 102 ? 13.359 -1.907 -27.593 1.00 83.31 102 HIS A CA 1
ATOM 815 C C . HIS A 1 102 ? 13.643 -0.960 -28.763 1.00 83.31 102 HIS A C 1
ATOM 817 O O . HIS A 1 102 ? 12.849 -0.867 -29.697 1.00 83.31 102 HIS A O 1
ATOM 823 N N . PHE A 1 103 ? 14.781 -0.279 -28.727 1.00 78.38 103 PHE A N 1
ATOM 824 C CA . PHE A 1 103 ? 15.253 0.615 -29.778 1.00 78.38 103 PHE A CA 1
ATOM 825 C C . PHE A 1 103 ? 16.742 0.388 -30.042 1.00 78.38 103 PHE A C 1
ATOM 827 O O . PHE A 1 103 ? 17.486 -0.094 -29.185 1.00 78.38 103 PHE A O 1
ATOM 834 N N . GLN A 1 104 ? 17.181 0.716 -31.252 1.00 68.38 104 GLN A N 1
ATOM 835 C CA . GLN A 1 104 ? 18.580 0.609 -31.659 1.00 68.38 104 GLN A CA 1
ATOM 836 C C . GLN A 1 104 ? 19.330 1.918 -31.380 1.00 68.38 104 GLN A C 1
ATOM 838 O O . GLN A 1 104 ? 18.756 3.008 -31.440 1.00 68.38 104 GLN A O 1
ATOM 843 N N . ALA A 1 105 ? 20.628 1.818 -31.086 1.00 64.06 105 ALA A N 1
ATOM 844 C CA . ALA A 1 105 ? 21.489 2.990 -30.957 1.00 64.06 105 ALA A CA 1
ATOM 845 C C . ALA A 1 105 ? 21.484 3.790 -32.274 1.00 64.06 105 ALA A C 1
ATOM 847 O O . ALA A 1 105 ? 21.669 3.215 -33.345 1.00 64.06 105 ALA A O 1
ATOM 848 N N . GLY A 1 106 ? 21.233 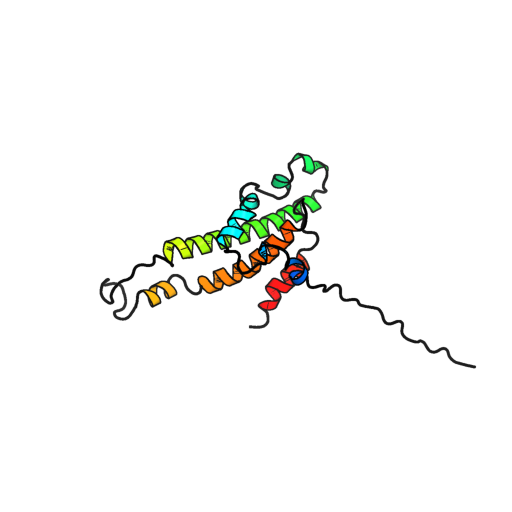5.101 -32.192 1.00 62.06 106 GLY A N 1
ATOM 849 C CA . GLY A 1 106 ? 21.106 5.980 -33.363 1.00 62.06 106 GLY A CA 1
ATOM 850 C C . GLY A 1 106 ? 19.713 6.027 -34.009 1.00 62.06 106 GLY A C 1
ATOM 851 O O . GLY A 1 106 ? 19.540 6.714 -35.007 1.00 62.06 106 GLY A O 1
ATOM 852 N N . GLN A 1 107 ? 18.704 5.341 -33.454 1.00 67.94 107 GLN A N 1
ATOM 853 C CA . GLN A 1 107 ? 17.321 5.402 -33.960 1.00 67.94 107 GLN A CA 1
ATOM 854 C C . GLN A 1 107 ? 16.620 6.742 -33.661 1.00 67.94 107 GLN A C 1
ATOM 856 O O . GLN A 1 107 ? 15.628 7.078 -34.304 1.00 67.94 107 GLN A O 1
ATOM 861 N N . TYR A 1 108 ? 17.139 7.508 -32.701 1.00 65.00 108 TYR A N 1
ATOM 862 C CA . TYR A 1 108 ? 16.648 8.833 -32.343 1.00 65.00 108 TYR A CA 1
ATOM 863 C C . TYR A 1 108 ? 17.828 9.802 -32.258 1.00 65.00 108 TYR A C 1
ATOM 865 O O . TYR A 1 108 ? 18.755 9.562 -31.484 1.00 65.00 108 TYR A O 1
ATOM 873 N N . ASP A 1 109 ? 17.759 10.910 -33.002 1.00 60.38 109 ASP A N 1
ATOM 874 C CA . ASP A 1 109 ? 18.814 11.939 -33.075 1.00 60.38 109 ASP A CA 1
ATOM 875 C C . ASP A 1 109 ? 19.144 12.585 -31.714 1.00 60.38 109 ASP A C 1
ATOM 877 O O . ASP A 1 109 ? 20.186 13.215 -31.547 1.00 60.38 109 ASP A O 1
ATOM 881 N N . SER A 1 110 ? 18.252 12.445 -30.727 1.00 65.75 110 SER A N 1
ATOM 882 C CA . SER A 1 110 ? 18.378 13.013 -29.382 1.00 65.75 110 SER A CA 1
ATOM 883 C C . SER A 1 110 ? 18.986 12.069 -28.340 1.00 65.75 110 SER A C 1
ATOM 885 O O . SER A 1 110 ? 19.249 12.508 -27.219 1.00 65.75 110 SER A O 1
ATOM 887 N N . LEU A 1 111 ? 19.206 10.789 -28.663 1.00 63.09 111 LEU A N 1
ATOM 888 C CA . LEU A 1 111 ? 19.799 9.831 -27.729 1.00 63.09 111 LEU A CA 1
ATOM 889 C C . LEU A 1 111 ? 21.316 9.731 -27.948 1.00 63.09 111 LEU A C 1
ATOM 891 O O . LEU A 1 111 ? 21.762 9.654 -29.092 1.00 63.09 111 LEU A O 1
ATOM 895 N N . PRO A 1 112 ? 22.131 9.682 -26.875 1.00 65.31 112 PRO A N 1
ATOM 896 C CA . PRO A 1 112 ? 23.563 9.438 -27.010 1.00 65.31 112 PRO A CA 1
ATOM 897 C C . PRO A 1 112 ? 23.816 8.153 -27.810 1.00 65.31 112 PRO A C 1
ATOM 899 O O . PRO A 1 112 ? 23.180 7.136 -27.529 1.00 65.31 112 PRO A O 1
ATOM 902 N N . GLU A 1 113 ? 24.793 8.158 -28.727 1.00 63.50 113 GLU A N 1
ATOM 903 C CA . GLU A 1 113 ? 25.129 7.036 -29.638 1.00 63.50 113 GLU A CA 1
ATOM 904 C C . GLU A 1 113 ? 25.387 5.679 -28.946 1.00 63.50 113 GLU A C 1
ATOM 906 O O . GLU A 1 113 ? 25.533 4.656 -29.608 1.00 63.50 113 GLU A O 1
ATOM 911 N N . ARG A 1 114 ? 25.468 5.645 -27.611 1.00 67.12 114 ARG A N 1
ATOM 912 C CA . ARG A 1 114 ? 25.781 4.454 -26.810 1.00 67.12 114 ARG A CA 1
ATOM 913 C C . ARG A 1 114 ? 24.705 4.057 -25.799 1.00 67.12 114 ARG A C 1
ATOM 915 O O . ARG A 1 114 ? 24.928 3.113 -25.046 1.00 67.12 114 ARG A O 1
ATOM 922 N N . MET A 1 115 ? 23.576 4.760 -25.726 1.00 73.50 115 MET A N 1
ATOM 923 C CA . MET A 1 115 ? 22.543 4.440 -24.739 1.00 73.50 115 MET A CA 1
ATOM 924 C C . MET A 1 115 ? 21.667 3.283 -25.236 1.00 73.50 115 MET A C 1
ATOM 926 O O . MET A 1 115 ? 20.959 3.416 -26.232 1.00 73.50 115 MET A O 1
ATOM 930 N N . SER A 1 116 ? 21.716 2.140 -24.547 1.00 83.06 116 SER A N 1
ATOM 931 C CA . SER A 1 116 ? 20.818 1.013 -24.816 1.00 83.06 116 SER A CA 1
ATOM 932 C C . SER A 1 116 ? 19.421 1.261 -24.237 1.00 83.06 116 SER A C 1
ATOM 934 O O . SER A 1 116 ? 19.246 2.068 -23.320 1.00 83.06 116 SER A O 1
ATOM 936 N N . SER A 1 117 ? 18.424 0.510 -24.716 1.00 83.44 117 SER A N 1
ATOM 937 C CA . SER A 1 117 ? 17.069 0.535 -24.148 1.00 83.44 117 SER A CA 1
ATOM 938 C C . SER A 1 117 ? 17.027 0.164 -22.675 1.00 83.44 117 SER A C 1
ATOM 940 O O . SER A 1 117 ? 16.287 0.791 -21.926 1.00 83.44 117 SER A O 1
ATOM 942 N N . SER A 1 118 ? 17.859 -0.787 -22.240 1.00 85.50 118 SER A N 1
ATOM 943 C CA . SER A 1 118 ? 17.958 -1.145 -20.823 1.00 85.50 118 SER A CA 1
ATOM 944 C C . SER A 1 118 ? 18.496 0.017 -19.988 1.00 85.50 118 SER A C 1
ATOM 946 O O . SER A 1 118 ? 17.882 0.388 -18.998 1.00 85.50 118 SER A O 1
ATOM 948 N N . THR A 1 119 ? 19.582 0.664 -20.426 1.00 86.44 119 THR A N 1
ATOM 949 C CA . THR A 1 119 ? 20.172 1.796 -19.702 1.00 86.44 119 THR A CA 1
ATOM 950 C C . THR A 1 119 ? 19.224 2.987 -19.643 1.00 86.44 119 THR A C 1
ATOM 952 O O . THR A 1 119 ? 19.139 3.635 -18.602 1.00 86.44 119 THR A O 1
ATOM 955 N N . LEU A 1 120 ? 18.486 3.280 -20.719 1.00 87.38 120 LEU A N 1
ATOM 956 C CA . LEU A 1 120 ? 17.475 4.338 -20.684 1.00 87.38 120 LEU A CA 1
ATOM 957 C C . LEU A 1 120 ? 16.314 3.978 -19.749 1.00 87.38 120 LEU A C 1
ATOM 959 O O . LEU A 1 120 ? 15.895 4.829 -18.972 1.00 87.38 120 LEU A O 1
ATOM 963 N N . CYS A 1 121 ? 15.821 2.738 -19.797 1.00 90.75 121 CYS A N 1
ATOM 964 C CA . CYS A 1 121 ? 14.765 2.262 -18.903 1.00 90.75 121 CYS A CA 1
ATOM 965 C C . CYS A 1 121 ? 15.173 2.423 -17.433 1.00 90.75 121 CYS A C 1
ATOM 967 O O . CYS A 1 121 ? 14.435 3.017 -16.652 1.00 90.75 121 CYS A O 1
ATOM 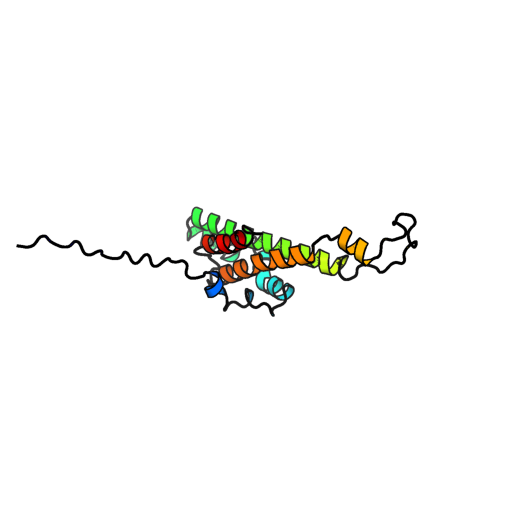969 N N . ASP A 1 122 ? 16.379 1.980 -17.075 1.00 90.06 122 ASP A N 1
ATOM 970 C CA . ASP A 1 122 ? 16.911 2.106 -15.715 1.00 90.06 122 ASP A CA 1
ATOM 971 C C . ASP A 1 122 ? 17.160 3.573 -15.322 1.00 90.06 122 ASP A C 1
ATOM 973 O O . ASP A 1 122 ? 17.030 3.935 -14.156 1.00 90.06 122 ASP A O 1
ATOM 977 N N . THR A 1 123 ? 17.476 4.444 -16.287 1.00 90.12 123 THR A N 1
ATOM 978 C CA . THR A 1 123 ? 17.635 5.891 -16.051 1.00 90.12 123 THR A CA 1
ATOM 979 C C . THR A 1 123 ? 16.292 6.587 -15.809 1.00 90.12 123 THR A C 1
ATOM 981 O O . THR A 1 123 ? 16.222 7.515 -15.007 1.00 90.12 123 THR A O 1
ATOM 984 N N . LEU A 1 124 ? 15.228 6.165 -16.500 1.00 91.62 124 LEU A N 1
ATOM 985 C CA . LEU A 1 124 ? 13.881 6.731 -16.363 1.00 91.62 124 LEU A CA 1
ATOM 986 C C . LEU A 1 124 ? 13.152 6.220 -15.117 1.00 91.62 124 LEU A C 1
ATOM 988 O O . LEU A 1 124 ? 12.380 6.965 -14.516 1.00 91.62 124 LEU A O 1
ATOM 992 N N . PHE A 1 125 ? 13.413 4.974 -14.718 1.00 95.25 125 PHE A N 1
ATOM 993 C CA . PHE A 1 125 ? 12.785 4.318 -13.569 1.00 95.25 125 PHE A CA 1
ATOM 994 C C . PHE A 1 125 ? 13.834 3.832 -12.556 1.00 95.25 125 PHE A C 1
ATOM 996 O O . PHE A 1 125 ? 13.885 2.638 -12.238 1.00 95.25 125 PHE A O 1
ATOM 1003 N N . PRO A 1 126 ? 14.693 4.731 -12.045 1.00 94.62 126 PRO A N 1
ATOM 1004 C CA . PRO A 1 126 ? 15.826 4.339 -11.224 1.00 94.62 126 PRO A CA 1
ATOM 1005 C C . PRO A 1 126 ? 15.351 3.698 -9.923 1.00 94.62 126 PRO A C 1
ATOM 1007 O O . PRO A 1 126 ? 14.622 4.307 -9.141 1.00 94.62 126 PRO A O 1
ATOM 1010 N N . GLY A 1 127 ? 15.779 2.458 -9.691 1.00 94.25 127 GLY A N 1
ATOM 1011 C CA . GLY A 1 127 ? 15.490 1.736 -8.455 1.00 94.25 127 GLY A CA 1
ATOM 1012 C C . GLY A 1 127 ? 14.014 1.368 -8.255 1.00 94.25 127 GLY A C 1
ATOM 1013 O O . GLY A 1 127 ? 13.611 1.105 -7.124 1.00 94.25 127 GLY A O 1
ATOM 1014 N N . LEU A 1 128 ? 13.176 1.391 -9.303 1.00 95.94 128 LEU A N 1
ATOM 1015 C CA . LEU A 1 128 ? 11.730 1.159 -9.162 1.00 95.94 128 LEU A CA 1
ATOM 1016 C C . LEU A 1 128 ? 11.415 -0.214 -8.550 1.00 95.94 128 LEU A C 1
ATOM 1018 O O . LEU A 1 128 ? 10.505 -0.327 -7.732 1.00 95.94 128 LEU A O 1
ATOM 1022 N N . LYS A 1 129 ? 12.173 -1.254 -8.915 1.00 94.38 129 LYS A N 1
ATOM 1023 C CA . LYS A 1 129 ? 11.977 -2.617 -8.395 1.00 94.38 129 LYS A CA 1
ATOM 1024 C C . LYS A 1 129 ? 12.349 -2.709 -6.917 1.00 94.38 129 LYS A C 1
ATOM 1026 O O . LYS A 1 129 ? 11.637 -3.333 -6.136 1.00 94.38 129 LYS A O 1
ATOM 1031 N N . GLU A 1 130 ? 13.438 -2.062 -6.528 1.00 95.38 130 GLU A N 1
ATOM 1032 C CA . GLU A 1 130 ? 13.918 -1.972 -5.154 1.00 95.38 130 GLU A CA 1
ATOM 1033 C C . GLU A 1 130 ? 12.947 -1.171 -4.286 1.00 95.38 130 GLU A C 1
ATOM 1035 O O . GLU A 1 130 ? 12.639 -1.583 -3.168 1.00 95.38 130 GLU A O 1
ATOM 1040 N N . LEU A 1 131 ? 12.425 -0.063 -4.818 1.00 95.69 131 LEU A N 1
ATOM 1041 C CA . LEU A 1 131 ? 11.413 0.760 -4.168 1.00 95.69 131 LEU A CA 1
ATOM 1042 C C . LEU A 1 131 ? 10.115 -0.027 -3.971 1.00 95.69 131 LEU A C 1
ATOM 1044 O O . LEU A 1 131 ? 9.584 -0.062 -2.863 1.00 95.69 131 LEU A O 1
ATOM 1048 N N . LEU A 1 132 ? 9.647 -0.728 -5.006 1.00 96.12 132 LEU A N 1
ATOM 1049 C CA . LEU A 1 132 ? 8.476 -1.595 -4.916 1.00 96.12 132 LEU A CA 1
ATOM 1050 C C . LEU A 1 132 ? 8.668 -2.680 -3.846 1.00 96.12 132 LEU A C 1
ATOM 1052 O O . LEU A 1 132 ? 7.814 -2.839 -2.978 1.00 96.12 132 LEU A O 1
ATOM 1056 N N . ALA A 1 133 ? 9.815 -3.363 -3.839 1.00 94.06 133 ALA A N 1
ATOM 1057 C CA . ALA A 1 133 ? 10.137 -4.375 -2.835 1.00 94.06 133 ALA A CA 1
ATOM 1058 C C . ALA A 1 133 ? 10.271 -3.792 -1.414 1.00 94.06 133 ALA A C 1
ATOM 1060 O O . ALA A 1 133 ? 9.989 -4.469 -0.424 1.00 94.06 133 ALA A O 1
ATOM 1061 N N . ALA A 1 134 ? 10.724 -2.544 -1.273 1.00 94.00 134 ALA A N 1
ATOM 1062 C CA . ALA A 1 134 ? 10.794 -1.860 0.015 1.00 94.00 134 ALA A CA 1
ATOM 1063 C C . ALA A 1 134 ? 9.400 -1.541 0.566 1.00 94.00 134 ALA A C 1
ATOM 1065 O O . ALA A 1 134 ? 9.127 -1.848 1.727 1.00 94.00 134 ALA A O 1
ATOM 1066 N N . HIS A 1 135 ? 8.516 -0.997 -0.267 1.00 95.69 135 HIS A N 1
ATOM 1067 C CA . HIS A 1 135 ? 7.150 -0.659 0.126 1.00 95.69 135 HIS A CA 1
ATOM 1068 C C . HIS A 1 135 ? 6.264 -1.896 0.300 1.00 95.69 135 HIS A C 1
ATOM 1070 O O . HIS A 1 135 ? 5.474 -1.969 1.235 1.00 95.69 135 HIS A O 1
ATOM 1076 N N . GLU A 1 136 ? 6.470 -2.956 -0.482 1.00 95.25 136 GLU A N 1
ATOM 1077 C CA . GLU A 1 136 ? 5.823 -4.247 -0.237 1.00 95.25 136 GLU A CA 1
ATOM 1078 C C . GLU A 1 136 ? 6.157 -4.802 1.160 1.00 95.25 136 GLU A C 1
ATOM 1080 O O . GLU A 1 136 ? 5.267 -5.271 1.875 1.00 95.25 136 GLU A O 1
ATOM 1085 N N . 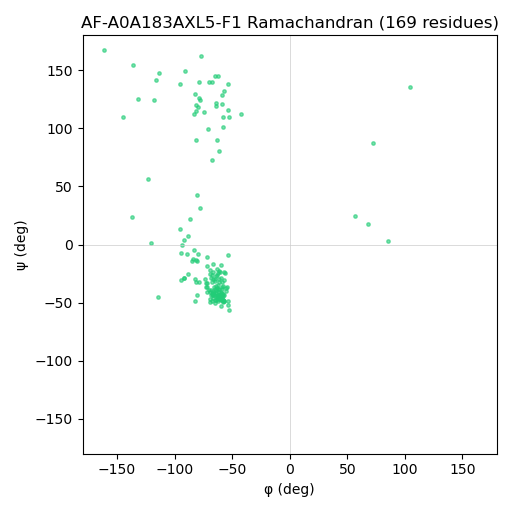ARG A 1 137 ? 7.423 -4.701 1.593 1.00 92.75 137 ARG A N 1
ATOM 1086 C CA . ARG A 1 137 ? 7.848 -5.117 2.942 1.00 92.75 137 ARG A CA 1
ATOM 1087 C C . ARG A 1 137 ? 7.185 -4.309 4.059 1.00 92.75 137 ARG A C 1
ATOM 1089 O O . ARG A 1 137 ? 7.064 -4.829 5.164 1.00 92.75 137 ARG A O 1
ATOM 1096 N N . ILE A 1 138 ? 6.770 -3.073 3.788 1.00 94.25 138 ILE A N 1
ATOM 1097 C CA . ILE A 1 138 ? 6.036 -2.220 4.733 1.00 94.25 138 ILE A CA 1
ATOM 1098 C C . ILE A 1 138 ? 4.545 -2.571 4.706 1.00 94.25 138 ILE A C 1
ATOM 1100 O O . ILE A 1 138 ? 3.942 -2.805 5.753 1.00 94.25 138 ILE A O 1
ATOM 1104 N N . LEU A 1 139 ? 3.957 -2.666 3.514 1.00 95.31 139 LEU A N 1
ATOM 1105 C CA . LEU A 1 139 ? 2.527 -2.880 3.320 1.00 95.31 139 LEU A CA 1
ATOM 1106 C C . LEU A 1 139 ? 2.045 -4.223 3.882 1.00 95.31 139 LEU A C 1
ATOM 1108 O O . LEU A 1 139 ? 1.010 -4.277 4.546 1.00 95.31 139 LEU A O 1
ATOM 1112 N N . ARG A 1 140 ? 2.785 -5.311 3.643 1.00 94.94 140 ARG A N 1
ATOM 1113 C CA . ARG A 1 140 ? 2.413 -6.667 4.088 1.00 94.94 140 ARG A CA 1
ATOM 1114 C C . ARG A 1 140 ? 2.099 -6.750 5.592 1.00 94.94 140 ARG A C 1
ATOM 1116 O O . ARG A 1 140 ? 0.983 -7.142 5.932 1.00 94.94 140 ARG A O 1
ATOM 1123 N N . PRO A 1 141 ? 3.008 -6.361 6.505 1.00 93.81 141 PRO A N 1
ATOM 1124 C CA . PRO A 1 141 ? 2.745 -6.420 7.940 1.00 93.81 141 PRO A CA 1
ATOM 1125 C C . PRO A 1 141 ? 1.684 -5.419 8.401 1.00 93.81 141 PRO A C 1
ATOM 1127 O O . PRO A 1 141 ? 0.969 -5.714 9.356 1.00 93.81 141 PRO A O 1
ATOM 1130 N N . LEU A 1 142 ? 1.534 -4.272 7.730 1.00 94.12 142 LEU A N 1
ATOM 1131 C CA . LEU A 1 142 ? 0.447 -3.333 8.012 1.00 94.12 142 LEU A CA 1
ATOM 1132 C C . LEU A 1 142 ? -0.928 -3.950 7.716 1.00 94.12 142 LEU A C 1
ATOM 1134 O O . LEU A 1 142 ? -1.812 -3.906 8.570 1.00 94.12 142 LEU A O 1
ATOM 1138 N N . LEU A 1 143 ? -1.091 -4.577 6.547 1.00 94.62 143 LEU A N 1
ATOM 1139 C CA . LEU A 1 143 ? -2.320 -5.285 6.177 1.00 94.62 143 LEU A CA 1
ATOM 1140 C C . LEU A 1 143 ? -2.567 -6.500 7.076 1.00 94.62 143 LEU A C 1
ATOM 1142 O O . LEU A 1 143 ? -3.682 -6.686 7.558 1.00 94.62 143 LEU A O 1
ATOM 1146 N N . ALA A 1 144 ? -1.520 -7.279 7.362 1.00 93.94 144 ALA A N 1
ATOM 1147 C CA . ALA A 1 144 ? -1.601 -8.424 8.260 1.00 93.94 144 ALA A CA 1
ATOM 1148 C C . ALA A 1 144 ? -2.095 -8.016 9.653 1.00 93.94 144 ALA A C 1
ATOM 1150 O O . ALA A 1 144 ? -2.947 -8.691 10.221 1.00 93.94 144 ALA A O 1
ATOM 1151 N N . LEU A 1 145 ? -1.569 -6.912 10.195 1.00 92.12 145 LEU A N 1
ATOM 1152 C CA . LEU A 1 145 ? -1.937 -6.403 11.514 1.00 92.12 145 LEU A CA 1
ATOM 1153 C C . LEU A 1 145 ? -3.372 -5.873 11.528 1.00 92.12 145 LEU A C 1
ATOM 1155 O O . LEU A 1 145 ? -4.104 -6.087 12.489 1.00 92.12 145 LEU A O 1
ATOM 1159 N N . HIS A 1 146 ? -3.774 -5.201 10.454 1.00 90.81 146 HIS A N 1
ATOM 1160 C CA . HIS A 1 146 ? -5.108 -4.638 10.308 1.00 90.81 146 HIS A CA 1
ATOM 1161 C C . HIS A 1 146 ? -6.196 -5.712 10.194 1.00 90.81 146 HIS A C 1
ATOM 1163 O O . HIS A 1 146 ? -7.298 -5.502 10.682 1.00 90.81 146 HIS A O 1
ATOM 1169 N N . GLU A 1 147 ? -5.896 -6.873 9.607 1.00 89.81 147 GLU A N 1
ATOM 1170 C CA . GLU A 1 147 ? -6.843 -7.993 9.481 1.00 89.81 147 GLU A CA 1
ATOM 1171 C C . GLU A 1 147 ? -6.918 -8.889 10.736 1.00 89.81 147 GLU A C 1
ATOM 1173 O O . GLU A 1 147 ? -7.753 -9.784 10.803 1.00 89.81 147 GLU A O 1
ATOM 1178 N N . GLN A 1 148 ? -6.091 -8.667 11.768 1.00 87.94 148 GLN A N 1
ATOM 1179 C CA . GLN A 1 148 ? -6.091 -9.541 12.955 1.00 87.94 148 GLN A CA 1
ATOM 1180 C C . GLN A 1 148 ? -7.399 -9.520 13.754 1.00 87.94 148 GLN A C 1
ATOM 1182 O O . GLN A 1 148 ? -7.701 -10.487 14.453 1.00 87.94 148 GLN A O 1
ATOM 1187 N N . ALA A 1 149 ? -8.148 -8.422 13.689 1.00 83.62 149 ALA A N 1
ATOM 1188 C CA . ALA A 1 149 ? -9.397 -8.253 14.415 1.00 83.62 149 ALA A CA 1
ATOM 1189 C C . ALA A 1 149 ? -10.566 -8.110 13.436 1.00 83.62 149 ALA A C 1
ATOM 1191 O O . ALA A 1 149 ? -10.455 -7.416 12.430 1.00 83.62 149 ALA A O 1
ATOM 1192 N N . GLU A 1 150 ? -11.721 -8.696 13.763 1.00 81.75 150 GLU A N 1
ATOM 1193 C CA . GLU A 1 150 ? -12.927 -8.645 12.914 1.00 81.75 150 GLU A CA 1
ATOM 1194 C C . GLU A 1 150 ? -13.421 -7.214 12.647 1.00 81.75 150 GLU A C 1
ATOM 1196 O O . GLU A 1 150 ? -14.024 -6.924 11.617 1.00 81.75 150 GLU A O 1
ATOM 1201 N N . ASN A 1 151 ? -13.166 -6.301 13.585 1.00 83.38 151 ASN A N 1
ATOM 1202 C CA . ASN A 1 151 ? -13.485 -4.879 13.465 1.00 83.38 151 ASN A CA 1
ATOM 1203 C C . ASN A 1 151 ? -12.332 -4.051 12.875 1.00 83.38 151 ASN A C 1
ATOM 1205 O O . ASN A 1 151 ? -12.429 -2.822 12.837 1.00 83.38 151 ASN A O 1
ATOM 1209 N N . TYR A 1 152 ? -11.245 -4.709 12.470 1.00 86.94 152 TYR A N 1
ATOM 1210 C CA . TYR A 1 152 ? -10.050 -4.115 11.887 1.00 86.94 152 TYR A CA 1
ATOM 1211 C C . TYR A 1 152 ? -9.383 -3.046 12.770 1.00 86.94 152 TYR A C 1
ATOM 1213 O O . TYR A 1 152 ? -8.686 -2.148 12.297 1.00 86.94 152 TYR A O 1
ATOM 1221 N N . VAL A 1 153 ? -9.601 -3.122 14.086 1.00 87.50 153 VAL A N 1
ATOM 1222 C CA . VAL A 1 153 ? -8.934 -2.249 15.052 1.00 87.50 153 VAL A CA 1
ATOM 1223 C C . VAL A 1 153 ? -7.543 -2.793 15.337 1.00 87.50 153 VAL A C 1
ATOM 1225 O O . VAL A 1 153 ? -7.378 -3.880 15.883 1.00 87.50 153 VAL A O 1
ATOM 1228 N N . VAL A 1 154 ? -6.532 -1.981 15.046 1.00 87.88 154 VAL A N 1
ATOM 1229 C CA . VAL A 1 154 ? -5.149 -2.269 15.428 1.00 87.88 154 VAL A CA 1
ATOM 1230 C C . VAL A 1 154 ? -4.929 -1.818 16.869 1.00 87.88 154 VAL A C 1
ATOM 1232 O O . VAL A 1 154 ? -4.920 -0.617 17.142 1.00 87.88 154 VAL A O 1
ATOM 1235 N N . GLU A 1 155 ? -4.716 -2.740 17.807 1.00 85.94 155 GLU A N 1
ATOM 1236 C CA . GLU A 1 155 ? -4.492 -2.403 19.225 1.00 85.94 155 GLU A CA 1
ATOM 1237 C C . GLU A 1 155 ? -3.171 -1.657 19.451 1.00 85.94 155 GLU A C 1
ATOM 1239 O O . GLU A 1 155 ? -3.129 -0.637 20.145 1.00 85.94 155 GLU A O 1
ATOM 1244 N N . SER A 1 156 ? -2.092 -2.114 18.812 1.00 84.94 156 SER A N 1
ATOM 1245 C CA . SER A 1 156 ? -0.764 -1.516 18.945 1.00 84.94 156 SER A CA 1
ATOM 1246 C C . SER A 1 156 ? 0.011 -1.576 17.634 1.00 84.94 156 SER A C 1
ATOM 1248 O O . SER A 1 156 ? 0.442 -2.638 17.194 1.00 84.94 156 SER A O 1
ATOM 1250 N N . LEU A 1 157 ? 0.203 -0.406 17.020 1.00 88.50 157 LEU A N 1
ATOM 1251 C CA . LEU A 1 157 ? 0.952 -0.251 15.770 1.00 88.50 157 LEU A CA 1
ATOM 1252 C C . LEU A 1 157 ? 2.445 0.056 16.008 1.00 88.50 157 LEU A C 1
ATOM 1254 O O . LEU A 1 157 ? 3.294 -0.310 15.198 1.00 88.50 157 LEU A O 1
ATOM 1258 N N . GLY A 1 158 ? 2.778 0.703 17.130 1.00 88.94 158 GLY A N 1
ATOM 1259 C CA . GLY A 1 158 ? 4.122 1.224 17.416 1.00 88.94 158 GLY A CA 1
ATOM 1260 C C . GLY A 1 158 ? 5.252 0.192 17.292 1.00 88.94 158 GLY A C 1
ATOM 1261 O O . GLY A 1 158 ? 6.200 0.444 16.550 1.00 88.94 158 GLY A O 1
ATOM 1262 N N . PRO A 1 159 ? 5.164 -0.987 17.939 1.00 88.75 159 PRO A N 1
ATOM 1263 C CA . PRO A 1 159 ? 6.201 -2.013 17.825 1.00 88.75 159 PRO A CA 1
ATOM 1264 C C . PRO A 1 159 ? 6.402 -2.534 16.394 1.00 88.75 159 PRO A C 1
ATOM 1266 O O . PRO A 1 159 ? 7.526 -2.867 16.022 1.00 88.75 159 PRO A O 1
ATOM 1269 N N . CYS A 1 160 ? 5.335 -2.581 15.586 1.00 88.06 160 CYS A N 1
ATOM 1270 C CA . CYS A 1 160 ? 5.424 -2.938 14.170 1.00 88.06 160 CYS A CA 1
ATOM 1271 C C . CYS A 1 160 ? 6.230 -1.877 13.408 1.00 88.06 160 CYS A C 1
ATOM 1273 O O . CYS A 1 160 ? 7.222 -2.210 12.765 1.00 88.06 160 CYS A O 1
ATOM 1275 N N . LEU A 1 161 ? 5.885 -0.593 13.572 1.00 87.94 161 LEU A N 1
ATOM 1276 C CA . LEU A 1 161 ? 6.595 0.512 12.918 1.00 87.94 161 LEU A CA 1
ATOM 1277 C C . LEU A 1 161 ? 8.076 0.545 13.280 1.00 87.94 161 LEU A C 1
ATOM 1279 O O . LEU A 1 161 ? 8.900 0.647 12.379 1.00 87.94 161 LEU A O 1
ATOM 1283 N N . VAL A 1 162 ? 8.417 0.401 14.567 1.00 88.69 162 VAL A N 1
ATOM 1284 C CA . VAL A 1 162 ? 9.815 0.347 15.021 1.00 88.69 162 VAL A CA 1
ATOM 1285 C C . VAL A 1 162 ? 10.571 -0.734 14.258 1.00 88.69 162 VAL A C 1
ATOM 1287 O O . VAL A 1 162 ? 11.614 -0.450 13.685 1.00 88.69 162 VAL A O 1
ATOM 1290 N N . LYS A 1 163 ? 10.030 -1.951 14.151 1.00 85.06 163 LYS A N 1
ATOM 1291 C CA . LYS A 1 163 ? 10.703 -3.021 13.404 1.00 85.06 163 LYS A CA 1
ATOM 1292 C C . LYS A 1 163 ? 10.841 -2.716 11.916 1.00 85.06 163 LYS A C 1
ATOM 1294 O O . LYS A 1 163 ? 11.904 -2.970 11.359 1.00 85.06 163 LYS A O 1
ATOM 1299 N N . LEU A 1 164 ? 9.811 -2.156 11.285 1.00 85.00 164 LEU A N 1
ATOM 1300 C CA . LEU A 1 164 ? 9.846 -1.842 9.855 1.00 85.00 164 LEU A CA 1
ATOM 1301 C C . LEU A 1 164 ? 10.889 -0.777 9.519 1.00 85.00 164 LEU A C 1
ATOM 1303 O O . LEU A 1 164 ? 11.568 -0.903 8.504 1.00 85.00 164 LEU A O 1
ATOM 1307 N N . VAL A 1 165 ? 11.055 0.234 10.375 1.00 80.31 165 VAL A N 1
ATOM 1308 C CA . VAL A 1 165 ? 11.979 1.352 10.119 1.00 80.31 165 VAL A CA 1
ATOM 1309 C C . VAL A 1 165 ? 13.382 1.123 10.687 1.00 80.31 165 VAL A C 1
ATOM 1311 O O . VAL A 1 165 ? 14.357 1.608 10.119 1.00 80.31 165 VAL A O 1
ATOM 1314 N N . SER A 1 166 ? 13.533 0.349 11.766 1.00 73.75 166 SER A N 1
ATOM 1315 C CA . SER A 1 166 ? 14.844 0.065 12.368 1.00 73.75 166 SER A CA 1
ATOM 1316 C C . SER A 1 166 ? 15.724 -0.827 11.496 1.00 73.75 166 SER A C 1
ATOM 1318 O O . SER A 1 166 ? 16.944 -0.713 11.569 1.00 73.75 166 SER A O 1
ATOM 1320 N N . VAL A 1 167 ? 15.139 -1.652 10.621 1.00 59.91 167 VAL A N 1
ATOM 1321 C CA . VAL A 1 167 ? 15.903 -2.421 9.620 1.00 59.91 167 VAL A CA 1
ATOM 1322 C C . VAL A 1 167 ? 16.656 -1.496 8.647 1.00 59.91 167 VAL A C 1
ATOM 1324 O O . VAL A 1 167 ? 17.681 -1.896 8.108 1.00 59.91 167 VAL A O 1
ATOM 1327 N N . TYR A 1 168 ? 16.221 -0.241 8.487 1.00 48.88 168 TYR A N 1
ATOM 1328 C CA . TYR A 1 168 ? 16.879 0.763 7.640 1.00 48.88 168 TYR A CA 1
ATOM 1329 C C . TYR A 1 168 ? 17.874 1.666 8.387 1.00 48.88 168 TYR A C 1
ATOM 1331 O O . TYR A 1 168 ? 18.480 2.537 7.774 1.00 48.88 168 TYR A O 1
ATOM 1339 N N . SER A 1 169 ? 18.066 1.494 9.700 1.00 40.09 169 SER A N 1
ATOM 1340 C CA . SER A 1 169 ? 18.982 2.342 10.488 1.00 40.09 169 SER A CA 1
ATOM 1341 C C . SER A 1 169 ? 20.435 1.834 10.532 1.00 40.09 169 SER A C 1
ATOM 1343 O O . SER A 1 169 ? 21.238 2.377 11.287 1.00 40.09 169 SER A O 1
ATOM 1345 N N . LEU A 1 170 ? 20.789 0.795 9.763 1.00 35.78 170 LEU A N 1
ATOM 1346 C CA . LEU A 1 170 ? 22.118 0.156 9.793 1.00 35.78 170 LEU A CA 1
ATOM 1347 C C . LEU A 1 170 ? 22.705 -0.178 8.406 1.00 35.78 170 LEU A C 1
ATOM 1349 O O . LEU A 1 170 ? 23.570 -1.048 8.306 1.00 35.78 170 LEU A O 1
ATOM 1353 N N . SER A 1 171 ? 22.276 0.509 7.347 1.00 33.53 171 SER A N 1
ATOM 1354 C CA . SER A 1 171 ? 22.895 0.416 6.014 1.00 33.53 171 SER A CA 1
ATOM 1355 C C . SER A 1 171 ? 23.440 1.758 5.564 1.00 33.53 171 SER A C 1
ATOM 1357 O O . SER A 1 171 ? 22.616 2.699 5.519 1.00 33.53 171 SER A O 1
#

Sequence (171 aa):
MDSPEITGTGNNDQSPSDDVISRLQQSTYMDPNVPLAQLLARSDYLQKYPSWLGFCGPENKKKFAPTFIARNDTIWELIFSERGYVDMLLMVHDVYMTPFPHFQAGQYDSLPERMSSSTLCDTLFPGLKELLAAHERILRPLLALHEQAENYVVESLGPCLVKLVSVYSLS

pLDDT: mean 82.34, std 18.4, range [31.66, 97.44]

Foldseek 3Di:
DDDDDPDDPPPPPPPPPPPLVVVLCPPPLNDPPDDLVNVLVVVCVLVVALFLCSSLDVVCVVVDDPVLRVVRRVLSVVLSVLSVVLVVLVCCCVVDLPPQDFDAQPPDPPDDSPQGSVNVSCVVCPCSVVVSVLSSLLNSSSSSQQPPDPSSDRPDCVSVVCVSCVVVVPD

InterPro domains:
  IPR000219 Dbl homology domain [PF00621] (75-165)
  IPR000219 Dbl homology domain [PS50010] (70-171)
  IPR035899 Dbl homology (DH) domain superfamily [G3DSA:1.20.900.10] (48-170)
  IPR035899 Dbl homology (DH) domain superfamily [SSF48065] (50-165)

Radius of gyration: 23.94 Å; Cα contacts (8 Å, |Δi|>4): 107; chains: 1; bounding box: 50×30×99 Å

Secondary structure (DSSP, 8-state):
--PPP--------------HHHHHTTSGGG-TTS-HHHHHHHTTHHHH-SSHHHHH-GGGGGTS-HHHHHHHHHHHHHHHHHHHHHHHHHHHIIIIITTPPP--TTSSTTS-TT--HHHHHHHHSTTHHHHHHHHHHHHHHHHHHHTTSTT---S--HHHHHHHHHTTTT-

Organism: NCBI:txid27848

Solvent-accessible surface area (backbone atoms only — not comparable to full-atom values): 10449 Å² total; per-residue (Å²): 140,80,79,85,81,85,74,80,79,77,75,80,76,72,70,84,74,67,55,63,66,67,72,35,59,82,32,73,53,54,40,86,83,56,54,67,72,59,53,52,61,73,47,45,62,56,77,75,23,94,33,42,57,58,62,76,33,72,82,48,63,82,77,49,56,71,68,59,51,53,53,46,30,52,53,38,49,53,52,40,50,50,50,52,50,50,53,50,49,48,48,48,41,62,69,52,60,68,69,49,72,84,63,60,64,66,75,46,95,87,51,62,74,80,56,45,42,66,59,49,49,46,68,75,47,65,58,49,67,60,52,47,55,53,50,48,65,50,44,26,59,53,52,29,50,33,64,71,33,98,83,46,62,63,91,74,59,64,72,53,51,51,56,67,54,55,71,64,75,80,118